Protein AF-A0A1V5KBQ4-F1 (afdb_monomer)

pLDDT: mean 89.97, std 11.09, range [59.91, 98.44]

Mean predicted aligned error: 7.84 Å

Nearest PDB structures (foldseek):
  8agb-assembly1_E  TM=4.957E-01  e=2.428E-01  Saccharomyces cerevisiae
  5mj6-assembly1_A  TM=4.557E-01  e=1.899E-01  Homo sapiens
  7exg-assembly1_B  TM=4.879E-01  e=1.632E+00  Arabidopsis thaliana
  8vbx-assembly1_X  TM=5.037E-01  e=3.210E+00  Pectobacterium phage PhiM1
  3wir-assembly2_D  TM=3.290E-01  e=4.642E+00  Caldicellulosiruptor saccharolyticus DSM 8903

Structure (mmCIF, N/CA/C/O backbone):
data_AF-A0A1V5KBQ4-F1
#
_entry.id   AF-A0A1V5KBQ4-F1
#
loop_
_atom_site.group_PDB
_atom_site.id
_atom_site.type_symbol
_atom_site.label_atom_id
_atom_site.label_alt_id
_atom_site.label_comp_id
_atom_site.label_asym_id
_atom_site.label_entity_id
_atom_site.label_seq_id
_atom_site.pdbx_PDB_ins_code
_atom_site.Cartn_x
_atom_site.Cartn_y
_atom_site.Cartn_z
_atom_site.occupancy
_atom_site.B_iso_or_equiv
_atom_site.auth_seq_id
_atom_site.auth_comp_id
_atom_site.auth_asym_id
_atom_site.auth_atom_id
_atom_site.pdbx_PDB_model_num
ATOM 1 N N . MET A 1 1 ? 36.149 10.209 -34.490 1.00 61.59 1 MET A N 1
ATOM 2 C CA . MET A 1 1 ? 34.906 10.647 -33.818 1.00 61.59 1 MET A CA 1
ATOM 3 C C . MET A 1 1 ? 35.254 10.955 -32.371 1.00 61.59 1 MET A C 1
ATOM 5 O O . MET A 1 1 ? 35.842 10.073 -31.748 1.00 61.59 1 MET A O 1
ATOM 9 N N . PRO A 1 2 ? 35.008 12.174 -31.858 1.00 59.91 2 PRO A N 1
ATOM 10 C CA . PRO A 1 2 ? 35.245 12.465 -30.450 1.00 59.91 2 PRO A CA 1
ATOM 11 C C . PRO A 1 2 ? 34.357 11.538 -29.621 1.00 59.91 2 PRO A C 1
ATOM 13 O O . PRO A 1 2 ? 33.146 11.485 -29.819 1.00 59.91 2 PRO A O 1
ATOM 16 N N . LYS A 1 3 ? 34.978 10.739 -28.757 1.00 66.88 3 LYS A N 1
ATOM 17 C CA . LYS A 1 3 ? 34.250 9.923 -27.796 1.00 66.88 3 LYS A CA 1
ATOM 18 C C . LYS A 1 3 ? 34.077 10.783 -26.549 1.00 66.88 3 LYS A C 1
ATOM 20 O O . LYS A 1 3 ? 35.046 11.367 -26.072 1.00 66.88 3 LYS A O 1
ATOM 25 N N . LEU A 1 4 ? 32.864 10.856 -26.017 1.00 71.56 4 LEU A N 1
ATOM 26 C CA . LEU A 1 4 ? 32.593 11.419 -24.688 1.00 71.56 4 LEU A CA 1
ATOM 27 C C . LEU A 1 4 ? 33.082 10.424 -23.614 1.00 71.56 4 LEU A C 1
ATOM 29 O O . LEU A 1 4 ? 32.299 9.907 -22.828 1.00 71.56 4 LEU A O 1
ATOM 33 N N . SER A 1 5 ? 34.350 10.004 -23.696 1.00 67.62 5 SER A N 1
ATOM 34 C CA . SER A 1 5 ? 34.711 8.612 -23.389 1.00 67.62 5 SER A CA 1
ATOM 35 C C . SER A 1 5 ? 34.958 8.268 -21.932 1.00 67.62 5 SER A C 1
ATOM 37 O O . SER A 1 5 ? 35.064 7.078 -21.657 1.00 67.62 5 SER A O 1
ATOM 39 N N . THR A 1 6 ? 35.053 9.216 -21.001 1.00 64.25 6 THR A N 1
ATOM 40 C CA . THR A 1 6 ? 35.305 8.860 -19.596 1.00 64.25 6 THR A CA 1
ATOM 41 C C . THR A 1 6 ? 34.739 9.910 -18.647 1.00 64.25 6 THR A C 1
ATOM 43 O O . THR A 1 6 ? 35.270 11.014 -18.584 1.00 64.25 6 THR A O 1
ATOM 46 N N . ASN A 1 7 ? 33.70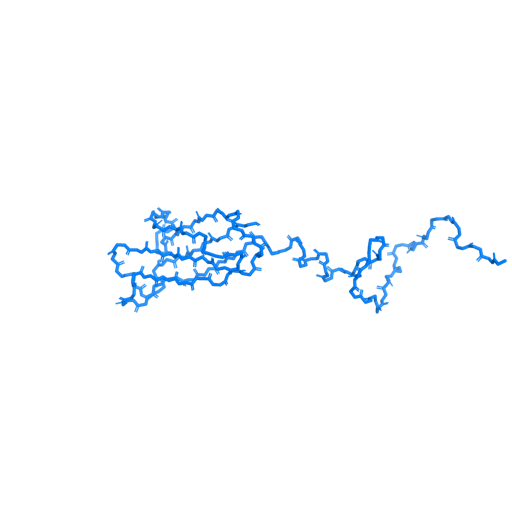0 9.521 -17.900 1.00 67.25 7 ASN A N 1
ATOM 47 C CA . ASN A 1 7 ? 33.063 10.253 -16.798 1.00 67.25 7 ASN A CA 1
ATOM 48 C C . ASN A 1 7 ? 32.466 11.616 -17.191 1.00 67.25 7 ASN A C 1
ATOM 50 O O . ASN A 1 7 ? 33.123 12.647 -17.092 1.00 67.25 7 ASN A O 1
ATOM 54 N N . LEU A 1 8 ? 31.192 11.612 -17.599 1.00 74.12 8 LEU A N 1
ATOM 55 C CA . LEU A 1 8 ? 30.378 12.822 -17.735 1.00 74.12 8 LEU A CA 1
ATOM 56 C C . LEU A 1 8 ? 30.377 13.583 -16.384 1.00 74.12 8 LEU A C 1
ATOM 58 O O . LEU A 1 8 ? 29.708 13.155 -15.447 1.00 74.12 8 LEU A O 1
ATOM 62 N N . ASP A 1 9 ? 31.161 14.661 -16.263 1.00 70.00 9 ASP A N 1
ATOM 63 C CA . ASP A 1 9 ? 31.284 15.491 -15.051 1.00 70.00 9 ASP A CA 1
ATOM 64 C C . ASP A 1 9 ? 30.445 16.771 -15.189 1.00 70.00 9 ASP A C 1
ATOM 66 O O . ASP A 1 9 ? 30.641 17.578 -16.098 1.00 70.00 9 ASP A O 1
ATOM 70 N N . ALA A 1 10 ? 29.488 16.934 -14.278 1.00 67.31 10 ALA A N 1
ATOM 71 C CA . ALA A 1 10 ? 28.494 18.001 -14.249 1.00 67.31 10 ALA A CA 1
ATOM 72 C C . ALA A 1 10 ? 28.713 19.005 -13.102 1.00 67.31 10 ALA A C 1
ATOM 74 O O . ALA A 1 10 ? 27.748 19.665 -12.711 1.00 67.31 10 ALA A O 1
ATOM 75 N N . GLN A 1 11 ? 29.940 19.085 -12.556 1.00 65.38 11 GLN A N 1
ATOM 76 C CA . GLN A 1 11 ? 30.472 20.053 -11.572 1.00 65.38 11 GLN A CA 1
ATOM 77 C C . GLN A 1 11 ? 29.423 20.882 -10.809 1.00 65.38 11 GLN A C 1
ATOM 79 O O . GLN A 1 11 ? 29.456 22.111 -10.768 1.00 65.38 11 GLN A O 1
ATOM 84 N N . ASN A 1 12 ? 28.516 20.161 -10.146 1.00 60.66 12 ASN A N 1
ATOM 85 C CA . ASN A 1 12 ? 27.553 20.617 -9.149 1.00 60.66 12 ASN A CA 1
ATOM 86 C C . ASN A 1 12 ? 26.232 21.281 -9.610 1.00 60.66 12 ASN A C 1
ATOM 88 O O . ASN A 1 12 ? 25.379 21.499 -8.753 1.00 60.66 12 ASN A O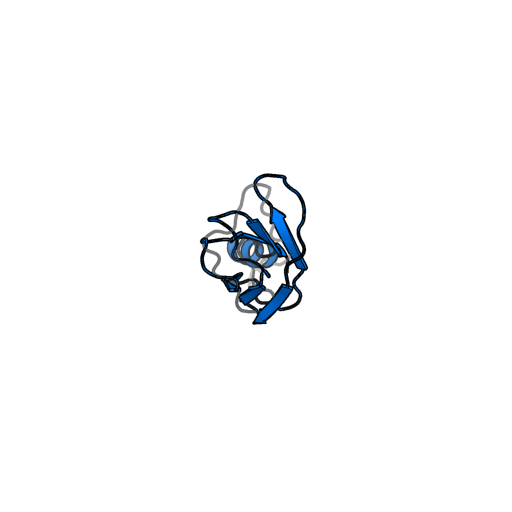 1
ATOM 92 N N . VAL A 1 13 ? 26.000 21.589 -10.899 1.00 63.75 13 VAL A N 1
ATOM 93 C CA . VAL A 1 13 ? 24.760 22.309 -11.318 1.00 63.75 13 VAL A CA 1
ATOM 94 C C . VAL A 1 13 ? 24.086 21.783 -12.592 1.00 63.75 13 VAL A C 1
ATOM 96 O O . VAL A 1 13 ? 22.918 22.098 -12.836 1.00 63.75 13 VAL A O 1
ATOM 99 N N . ALA A 1 14 ? 24.762 20.986 -13.426 1.00 74.38 14 ALA A N 1
ATOM 100 C CA . ALA A 1 14 ? 24.138 20.540 -14.671 1.00 74.38 14 ALA A CA 1
ATOM 101 C C . ALA A 1 14 ? 23.161 19.379 -14.408 1.00 74.38 14 ALA A C 1
ATOM 103 O O . ALA A 1 14 ? 23.545 18.314 -13.931 1.00 74.38 14 ALA A O 1
ATOM 104 N N . ARG A 1 15 ? 21.879 19.593 -14.733 1.00 79.44 15 ARG A N 1
ATOM 105 C CA . ARG A 1 15 ? 20.827 18.565 -14.727 1.00 79.44 15 ARG A CA 1
ATOM 106 C C . ARG A 1 15 ? 20.494 18.155 -16.155 1.00 79.44 15 ARG A C 1
ATOM 108 O O . ARG A 1 15 ? 20.390 19.010 -17.035 1.00 79.44 15 ARG A O 1
ATOM 115 N N . MET A 1 16 ? 20.263 16.867 -16.375 1.00 82.69 16 MET A N 1
ATOM 116 C CA . MET A 1 16 ? 19.671 16.400 -17.626 1.00 82.69 16 MET A CA 1
ATOM 117 C C . MET A 1 16 ? 18.197 16.832 -17.654 1.00 82.69 16 MET A C 1
ATOM 119 O O . MET A 1 16 ? 17.437 16.511 -16.742 1.00 82.69 16 MET A O 1
ATOM 123 N N . VAL A 1 17 ? 17.800 17.605 -18.666 1.00 84.50 17 VAL A N 1
ATOM 124 C CA . VAL A 1 17 ? 16.408 18.040 -18.887 1.00 84.50 17 VAL A CA 1
ATOM 125 C C . VAL A 1 17 ? 15.808 17.294 -20.076 1.00 84.50 17 VAL A C 1
ATOM 127 O O . VAL A 1 17 ? 16.547 16.835 -20.942 1.00 84.50 17 VAL A O 1
ATOM 130 N N . ASN A 1 18 ? 14.476 17.188 -20.125 1.00 88.25 18 ASN A N 1
ATOM 131 C CA . ASN A 1 18 ? 13.737 16.514 -21.203 1.00 88.25 18 ASN A CA 1
ATOM 132 C C . ASN A 1 18 ? 14.158 15.051 -21.440 1.00 88.25 18 ASN A C 1
ATOM 134 O O . ASN A 1 18 ? 14.100 14.572 -22.567 1.00 88.25 18 ASN A O 1
ATOM 138 N N . VAL A 1 19 ? 14.583 14.348 -20.387 1.00 90.44 19 VAL A N 1
ATOM 139 C CA . VAL A 1 19 ? 14.857 12.906 -20.443 1.00 90.44 19 VAL A CA 1
ATOM 140 C C . VAL A 1 19 ? 13.516 12.161 -20.549 1.00 90.44 19 VAL A C 1
ATOM 142 O O . VAL A 1 19 ? 12.693 12.324 -19.641 1.00 90.44 19 VAL A O 1
ATOM 145 N N . PRO A 1 20 ? 13.262 11.385 -21.623 1.00 91.56 20 PRO A N 1
ATOM 146 C CA . PRO A 1 20 ? 12.070 10.541 -21.736 1.00 91.56 20 PRO A CA 1
ATOM 147 C C . PRO A 1 20 ? 12.027 9.445 -20.661 1.00 91.56 20 PRO A C 1
ATOM 149 O O . PRO A 1 20 ? 12.985 9.255 -19.912 1.00 91.56 20 PRO A O 1
ATOM 152 N N . ASP A 1 21 ? 10.911 8.726 -20.554 1.00 91.50 21 ASP A N 1
ATOM 153 C CA . ASP A 1 21 ? 10.866 7.537 -19.697 1.00 91.50 21 ASP A CA 1
ATOM 154 C C . ASP A 1 21 ? 11.781 6.443 -20.286 1.00 91.50 21 ASP A C 1
ATOM 156 O O . ASP A 1 21 ? 11.769 6.251 -21.507 1.00 91.50 21 ASP A O 1
ATOM 160 N N . PRO A 1 22 ? 12.593 5.759 -19.458 1.00 93.31 22 PRO A N 1
ATOM 161 C CA . PRO A 1 22 ? 13.485 4.704 -19.925 1.00 93.31 22 PRO A CA 1
ATOM 162 C C . PRO A 1 22 ? 12.668 3.500 -20.416 1.00 93.31 22 PRO A C 1
ATOM 164 O O . PRO A 1 22 ? 11.643 3.160 -19.821 1.00 93.31 22 PRO A O 1
ATOM 167 N N . VAL A 1 23 ? 13.122 2.847 -21.487 1.00 91.56 23 VAL A N 1
ATOM 168 C CA . VAL A 1 23 ? 12.452 1.680 -22.096 1.00 91.56 23 VAL A CA 1
ATOM 169 C C . VAL A 1 23 ? 13.363 0.459 -22.219 1.00 91.56 23 VAL A C 1
ATOM 171 O O . VAL A 1 23 ? 12.860 -0.654 -22.360 1.00 91.56 23 VAL A O 1
ATOM 174 N N . ALA A 1 24 ? 14.680 0.652 -22.165 1.00 92.81 24 ALA A N 1
ATOM 175 C CA . ALA A 1 24 ? 15.678 -0.400 -22.270 1.00 92.81 24 ALA A CA 1
ATOM 176 C C . ALA A 1 24 ? 16.609 -0.436 -21.053 1.00 92.81 24 ALA A C 1
ATOM 178 O O . ALA A 1 24 ? 16.811 0.555 -20.344 1.00 92.81 24 ALA A O 1
ATOM 179 N N . ASP A 1 25 ? 17.225 -1.599 -20.852 1.00 87.94 25 ASP A N 1
ATOM 180 C CA . ASP A 1 25 ? 18.306 -1.755 -19.890 1.00 87.94 25 ASP A CA 1
ATOM 181 C C . ASP A 1 25 ? 19.431 -0.767 -20.237 1.00 87.94 25 ASP A C 1
ATOM 183 O O . ASP A 1 25 ? 19.850 -0.680 -21.390 1.00 87.94 25 ASP A O 1
ATOM 187 N N . GLN A 1 26 ? 19.947 -0.057 -19.227 1.00 89.31 26 GLN A N 1
ATOM 188 C CA . GLN A 1 26 ? 20.985 0.988 -19.333 1.00 89.31 26 GLN A CA 1
ATOM 189 C C . GLN A 1 26 ? 20.519 2.377 -19.803 1.00 89.31 26 GLN A C 1
ATOM 191 O O . GLN A 1 26 ? 21.349 3.289 -19.869 1.00 89.31 26 GLN A O 1
ATOM 196 N N . ASP A 1 27 ? 19.225 2.588 -20.056 1.00 92.19 27 ASP A N 1
ATOM 197 C CA . ASP A 1 27 ? 18.700 3.939 -20.261 1.00 92.19 27 ASP A CA 1
ATOM 198 C C . ASP A 1 27 ? 18.883 4.809 -19.005 1.00 92.19 27 ASP A C 1
ATOM 200 O O . ASP A 1 27 ? 18.821 4.346 -17.862 1.00 92.19 27 ASP A O 1
ATOM 204 N N . VAL A 1 28 ? 19.062 6.117 -19.209 1.00 89.19 28 VAL A N 1
ATOM 205 C CA . VAL A 1 28 ? 19.038 7.078 -18.101 1.00 89.19 28 VAL A CA 1
ATOM 206 C C . VAL A 1 28 ? 17.602 7.219 -17.609 1.00 89.19 28 VAL A C 1
ATOM 208 O O . VAL A 1 28 ? 16.737 7.713 -18.328 1.00 89.19 28 VAL A O 1
ATOM 211 N N . ALA A 1 29 ? 17.351 6.832 -16.361 1.00 90.69 29 ALA A N 1
ATOM 212 C CA . ALA A 1 29 ? 16.045 7.006 -15.745 1.00 90.69 29 ALA A CA 1
ATOM 213 C C . ALA A 1 29 ? 15.822 8.464 -15.318 1.00 90.69 29 ALA A C 1
ATOM 215 O O . ALA A 1 29 ? 16.684 9.091 -14.692 1.00 90.69 29 ALA A O 1
ATOM 216 N N . ASN A 1 30 ? 14.642 9.009 -15.616 1.00 90.25 30 ASN A N 1
ATOM 217 C CA . ASN A 1 30 ? 14.248 10.299 -15.065 1.00 90.25 30 ASN A CA 1
ATOM 218 C C . ASN A 1 30 ? 13.804 10.141 -13.599 1.00 90.25 30 ASN A C 1
ATOM 220 O O . ASN A 1 30 ? 13.395 9.069 -13.151 1.00 90.25 30 ASN A O 1
ATOM 224 N N . LYS A 1 31 ? 13.871 11.228 -12.821 1.00 87.19 31 LYS A N 1
ATOM 225 C CA . LYS A 1 31 ? 13.518 11.178 -11.394 1.00 87.19 31 LYS A CA 1
ATOM 226 C C . LYS A 1 31 ? 12.086 10.684 -11.161 1.00 87.19 31 LYS A C 1
ATOM 228 O O . LYS A 1 31 ? 11.860 9.968 -10.198 1.00 87.19 31 LYS A O 1
ATOM 233 N N . ARG A 1 32 ? 11.137 11.018 -12.044 1.00 87.25 32 ARG A N 1
ATOM 234 C CA . ARG A 1 32 ? 9.738 10.585 -11.918 1.00 87.25 32 ARG A CA 1
ATOM 235 C C . ARG A 1 32 ? 9.620 9.062 -11.973 1.00 87.25 32 ARG A C 1
ATOM 237 O O . ARG A 1 32 ? 8.917 8.502 -11.145 1.00 87.25 32 ARG A O 1
ATOM 244 N N . THR A 1 33 ? 10.295 8.395 -12.906 1.00 87.62 33 THR A N 1
ATOM 245 C CA . THR A 1 33 ? 10.207 6.932 -13.051 1.00 87.62 33 THR A CA 1
ATOM 246 C C . THR A 1 33 ? 10.895 6.215 -11.898 1.00 87.62 33 THR A C 1
ATOM 248 O O . THR A 1 33 ? 10.383 5.213 -11.413 1.00 87.62 33 THR A O 1
ATOM 251 N N . VAL A 1 34 ? 12.009 6.764 -11.403 1.00 87.19 34 VAL A N 1
ATOM 252 C CA . VAL A 1 34 ? 12.681 6.259 -10.195 1.00 87.19 34 VAL A CA 1
ATOM 253 C C . VAL A 1 34 ? 11.788 6.452 -8.963 1.00 87.19 34 VAL A C 1
ATOM 255 O O . VAL A 1 34 ? 11.535 5.502 -8.232 1.00 87.19 34 VAL A O 1
ATOM 258 N N . ASP A 1 35 ? 11.230 7.644 -8.761 1.00 85.44 35 ASP A N 1
ATOM 259 C CA . ASP A 1 35 ? 10.347 7.932 -7.625 1.00 85.44 35 ASP A CA 1
ATOM 260 C C . ASP A 1 35 ? 9.059 7.104 -7.666 1.00 85.44 35 ASP A C 1
ATOM 262 O O . ASP A 1 35 ? 8.556 6.723 -6.619 1.00 85.44 35 ASP A O 1
ATOM 266 N N . GLN A 1 36 ? 8.516 6.797 -8.845 1.00 80.00 36 GLN A N 1
ATOM 267 C CA . GLN A 1 36 ? 7.348 5.920 -8.966 1.00 80.00 36 GLN A CA 1
ATOM 268 C C . GLN A 1 36 ? 7.694 4.453 -8.691 1.00 80.00 36 GLN A C 1
ATOM 270 O O . GLN A 1 36 ? 6.896 3.759 -8.069 1.00 80.00 36 GLN A O 1
ATOM 275 N N . ALA A 1 37 ? 8.882 3.993 -9.091 1.00 73.12 37 ALA A N 1
ATOM 276 C CA . ALA A 1 37 ? 9.339 2.635 -8.804 1.00 73.12 37 ALA A CA 1
ATOM 277 C C . ALA A 1 37 ? 9.606 2.399 -7.304 1.00 73.12 37 ALA A C 1
ATOM 279 O O . ALA A 1 37 ? 9.345 1.308 -6.809 1.00 73.12 37 ALA A O 1
ATOM 280 N N . PHE A 1 38 ? 10.091 3.414 -6.576 1.00 63.41 38 PHE A N 1
ATOM 281 C CA . PHE A 1 38 ? 10.435 3.309 -5.146 1.00 63.41 38 PHE A CA 1
ATOM 282 C C . PHE A 1 38 ? 9.423 3.970 -4.189 1.00 63.41 38 PHE A C 1
ATOM 284 O O . PHE A 1 38 ? 9.493 3.773 -2.979 1.00 63.41 38 PHE A O 1
ATOM 291 N N . GLY A 1 39 ? 8.506 4.800 -4.690 1.00 66.31 39 GLY A N 1
ATOM 292 C CA . GLY A 1 39 ? 7.554 5.572 -3.881 1.00 66.31 39 GLY A CA 1
ATOM 293 C C . GLY A 1 39 ? 6.204 4.887 -3.673 1.00 66.31 39 GLY A C 1
ATOM 294 O O . GLY A 1 39 ? 5.492 5.201 -2.719 1.00 66.31 39 GLY A O 1
ATOM 295 N N . GLN A 1 40 ? 5.860 3.916 -4.519 1.00 67.50 40 GLN A N 1
ATOM 296 C CA . GLN A 1 40 ? 4.622 3.146 -4.417 1.00 67.50 40 GLN A CA 1
ATOM 297 C C . GLN A 1 40 ? 4.824 1.939 -3.487 1.00 67.50 40 GLN A C 1
ATOM 299 O O . GLN A 1 40 ? 4.803 0.802 -3.941 1.00 67.50 40 GLN A O 1
ATOM 304 N N . HIS A 1 41 ? 5.063 2.179 -2.194 1.00 85.12 41 HIS A N 1
ATOM 305 C CA . HIS A 1 41 ? 5.188 1.109 -1.180 1.00 85.12 41 HIS A CA 1
ATOM 306 C C . HIS A 1 41 ? 4.177 1.240 -0.044 1.00 85.12 41 HIS A C 1
ATOM 308 O O . HIS A 1 41 ? 4.137 0.399 0.847 1.00 85.12 41 HIS A O 1
ATOM 314 N N . LYS A 1 42 ? 3.374 2.310 -0.034 1.00 92.56 42 LYS A N 1
ATOM 315 C CA . LYS A 1 42 ? 2.370 2.545 1.001 1.00 92.56 42 LYS A CA 1
ATOM 316 C C . LYS A 1 42 ? 1.117 3.171 0.426 1.00 92.56 42 LYS A C 1
ATOM 318 O O . LYS A 1 42 ? 1.175 4.228 -0.195 1.00 92.56 42 LYS A O 1
ATOM 323 N N . VAL A 1 43 ? -0.017 2.567 0.740 1.00 94.88 43 VAL A N 1
ATOM 324 C CA . VAL A 1 43 ? -1.345 3.116 0.484 1.00 94.88 43 VAL A CA 1
ATOM 325 C C . VAL A 1 43 ? -2.106 3.164 1.794 1.00 94.88 43 VAL A C 1
ATOM 327 O O . VAL A 1 43 ? -2.128 2.184 2.528 1.00 94.88 43 VAL A O 1
ATOM 330 N N . THR A 1 44 ? -2.734 4.298 2.084 1.00 96.25 44 THR A N 1
ATOM 331 C CA . THR A 1 44 ? -3.550 4.484 3.284 1.00 96.25 44 THR A CA 1
ATOM 332 C C . THR A 1 44 ? -4.927 4.986 2.867 1.00 96.25 44 THR A C 1
ATOM 334 O O . THR A 1 44 ? -5.018 5.973 2.137 1.00 96.25 44 THR A O 1
ATOM 337 N N . VAL A 1 45 ? -5.987 4.293 3.288 1.00 97.00 45 VAL A N 1
ATOM 338 C CA . VAL A 1 45 ? -7.371 4.571 2.869 1.00 97.00 45 VAL A CA 1
ATOM 339 C C . VAL A 1 45 ? -8.306 4.539 4.083 1.00 97.00 45 VAL A C 1
ATOM 341 O O . VAL A 1 45 ? -8.225 3.593 4.873 1.00 97.00 45 VAL A O 1
ATOM 344 N N . PRO A 1 46 ? -9.197 5.535 4.256 1.00 97.50 46 PRO A N 1
ATOM 345 C CA . PRO A 1 46 ? -10.245 5.476 5.269 1.00 97.50 46 PRO A CA 1
ATOM 346 C C . PRO A 1 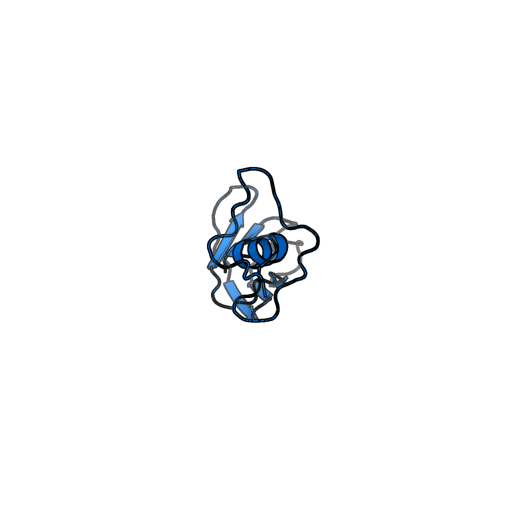46 ? -11.311 4.444 4.880 1.00 97.50 46 PRO A C 1
ATOM 348 O O . PRO A 1 46 ? -11.699 4.344 3.717 1.00 97.50 46 PRO A O 1
ATOM 351 N N . VAL A 1 47 ? -11.804 3.690 5.858 1.00 97.25 47 VAL A N 1
ATOM 352 C CA . VAL A 1 47 ? -12.763 2.600 5.664 1.00 97.25 47 VAL A CA 1
ATOM 353 C C . VAL A 1 47 ? -13.923 2.712 6.651 1.00 97.25 47 VAL A C 1
ATOM 355 O O . VAL A 1 47 ? -13.735 3.015 7.831 1.00 97.25 47 VAL A O 1
ATOM 358 N N . GLY A 1 48 ? -15.125 2.448 6.136 1.00 97.19 48 GLY A N 1
ATOM 359 C CA . GLY A 1 48 ? -16.387 2.457 6.866 1.00 97.19 48 GLY A CA 1
ATOM 360 C C . GLY A 1 48 ? -17.427 3.376 6.233 1.00 97.19 48 GLY A C 1
ATOM 361 O O . GLY A 1 48 ? -17.107 4.490 5.821 1.00 97.19 48 GLY A O 1
ATOM 362 N N . ASP A 1 49 ? -18.672 2.902 6.163 1.00 97.00 49 ASP A N 1
ATOM 363 C CA . ASP A 1 49 ? -19.806 3.578 5.513 1.00 97.00 49 ASP A CA 1
ATOM 364 C C . ASP A 1 49 ? -21.165 3.324 6.209 1.00 97.00 49 ASP A C 1
ATOM 366 O O . ASP A 1 49 ? -22.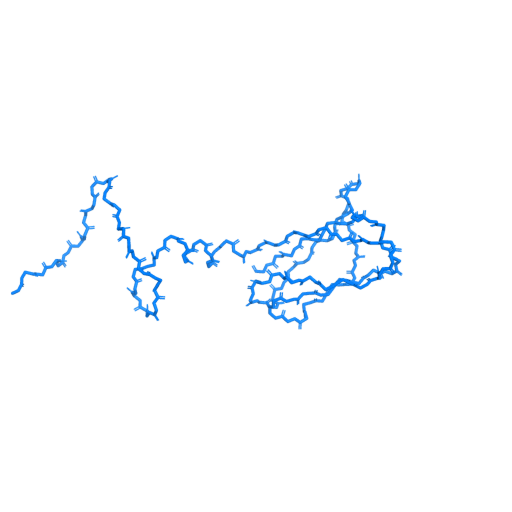213 3.731 5.707 1.00 97.00 49 ASP A O 1
ATOM 370 N N . ASN A 1 50 ? -21.154 2.712 7.399 1.00 96.19 50 ASN A N 1
ATOM 371 C CA . ASN A 1 50 ? -22.319 2.269 8.178 1.00 96.19 50 ASN A CA 1
ATOM 372 C C . ASN A 1 50 ? -23.180 1.174 7.519 1.00 96.19 50 ASN A C 1
ATOM 374 O O . ASN A 1 50 ? -24.284 0.915 8.002 1.00 96.19 50 ASN A O 1
ATOM 378 N N . MET A 1 51 ? -22.732 0.549 6.427 1.00 96.56 51 MET A N 1
ATOM 379 C CA . MET A 1 51 ? -23.568 -0.369 5.649 1.00 96.56 51 MET A CA 1
ATOM 380 C C . MET A 1 51 ? -22.845 -1.652 5.262 1.00 96.56 51 MET A C 1
ATOM 382 O O . MET A 1 51 ? -23.373 -2.744 5.462 1.00 96.56 51 MET A O 1
ATOM 386 N N . ASN A 1 52 ? -21.650 -1.525 4.699 1.00 96.69 52 ASN A N 1
ATOM 387 C CA . ASN A 1 52 ? -20.921 -2.633 4.123 1.00 96.69 52 ASN A CA 1
ATOM 388 C C . ASN A 1 52 ? -19.943 -3.233 5.129 1.00 96.69 52 ASN A C 1
ATOM 390 O O . ASN A 1 52 ? -19.289 -2.544 5.908 1.00 96.69 52 ASN A O 1
ATOM 394 N N . ASN A 1 53 ? -19.817 -4.553 5.051 1.00 97.69 53 ASN A N 1
ATOM 395 C CA . ASN A 1 53 ? -18.789 -5.307 5.762 1.00 97.69 53 ASN A CA 1
ATOM 396 C C . ASN A 1 53 ? -17.538 -5.518 4.913 1.00 97.69 53 ASN A C 1
ATOM 398 O O . ASN A 1 53 ? -16.489 -5.831 5.461 1.00 97.69 53 ASN A O 1
ATOM 402 N N . VAL A 1 54 ? -17.651 -5.386 3.591 1.00 98.12 54 VAL A N 1
ATOM 403 C CA . VAL A 1 54 ? -16.609 -5.748 2.628 1.00 98.12 54 VAL A CA 1
ATOM 404 C C . VAL A 1 54 ? -16.206 -4.508 1.846 1.00 98.12 54 VAL A C 1
ATOM 406 O O . VAL A 1 54 ? -17.044 -3.873 1.209 1.00 98.12 54 VAL A O 1
ATOM 409 N N . PHE A 1 55 ? -14.913 -4.199 1.859 1.00 98.25 55 PHE A N 1
ATOM 410 C CA . PHE A 1 55 ? -14.341 -3.042 1.181 1.00 98.25 55 PHE A CA 1
ATOM 411 C C . PHE A 1 55 ? -13.240 -3.490 0.225 1.00 98.25 55 PHE A C 1
ATOM 413 O O . PHE A 1 55 ? -12.280 -4.142 0.632 1.00 98.25 55 PHE A O 1
ATOM 420 N N . VAL A 1 56 ? -13.369 -3.131 -1.053 1.00 98.19 56 VAL A N 1
ATOM 421 C CA . VAL A 1 56 ? -12.333 -3.372 -2.065 1.00 98.19 56 VAL A CA 1
ATOM 422 C C . VAL A 1 56 ? -11.474 -2.118 -2.194 1.00 98.19 56 VAL A C 1
ATOM 424 O O . VAL A 1 56 ? -11.959 -1.064 -2.601 1.00 98.19 56 VAL A O 1
ATOM 427 N N . ILE A 1 57 ? -10.192 -2.237 -1.862 1.00 97.62 57 ILE A N 1
ATOM 428 C CA . ILE A 1 57 ? -9.209 -1.159 -1.926 1.00 97.62 57 ILE A CA 1
ATOM 429 C C . ILE A 1 57 ? -8.335 -1.363 -3.160 1.00 97.62 57 ILE A C 1
ATOM 431 O O . ILE A 1 57 ? -7.607 -2.349 -3.258 1.00 97.62 57 ILE A O 1
ATOM 435 N N . ASN A 1 58 ? -8.368 -0.408 -4.089 1.00 96.69 58 ASN A N 1
ATOM 436 C CA . ASN A 1 58 ? -7.421 -0.342 -5.200 1.00 96.69 58 ASN A CA 1
ATOM 437 C C . ASN A 1 58 ? -6.131 0.352 -4.734 1.00 96.69 58 ASN A C 1
ATOM 439 O O . ASN A 1 58 ? -6.107 1.572 -4.591 1.00 96.69 58 ASN A O 1
ATOM 443 N N . HIS A 1 59 ? -5.078 -0.423 -4.471 1.00 94.69 59 HIS A N 1
ATOM 444 C CA . HIS A 1 59 ? -3.792 0.081 -3.982 1.00 94.69 59 HIS A CA 1
ATOM 445 C C . HIS A 1 59 ? -2.772 0.345 -5.101 1.00 94.69 59 HIS A C 1
ATOM 447 O O . HIS A 1 59 ? -1.871 1.154 -4.917 1.00 94.69 59 HIS A O 1
ATOM 453 N N . GLY A 1 60 ? -2.886 -0.297 -6.269 1.00 92.75 60 GLY A N 1
ATOM 454 C CA . GLY A 1 60 ? -2.003 0.005 -7.407 1.00 92.75 60 GLY A CA 1
ATOM 455 C C . GLY A 1 60 ? -0.503 -0.232 -7.150 1.00 92.75 60 GLY A C 1
ATOM 456 O O . GLY A 1 60 ? 0.329 0.437 -7.758 1.00 92.75 60 GLY A O 1
ATOM 457 N N . LEU A 1 61 ? -0.160 -1.139 -6.225 1.00 92.69 61 LEU A N 1
ATOM 458 C CA . LEU A 1 61 ? 1.233 -1.457 -5.854 1.00 92.69 61 LEU A CA 1
ATOM 459 C C . LEU A 1 61 ? 1.864 -2.508 -6.785 1.00 92.69 61 LEU A C 1
ATOM 461 O O . LEU A 1 61 ? 3.047 -2.801 -6.667 1.00 92.69 61 LEU A O 1
ATOM 465 N N . ASN A 1 62 ? 1.083 -3.079 -7.708 1.00 91.44 62 ASN A N 1
ATOM 466 C CA . ASN A 1 62 ? 1.507 -4.110 -8.654 1.00 91.44 62 ASN A CA 1
ATOM 467 C C . ASN A 1 62 ? 2.184 -5.338 -8.000 1.00 91.44 62 ASN A C 1
ATOM 469 O O . ASN A 1 62 ? 3.109 -5.929 -8.554 1.00 91.44 62 ASN A O 1
ATOM 473 N N . THR A 1 63 ? 1.711 -5.738 -6.819 1.00 92.31 63 THR A N 1
ATOM 474 C CA . THR A 1 63 ? 2.205 -6.887 -6.051 1.00 92.31 63 THR A CA 1
ATOM 475 C C . THR A 1 63 ? 1.099 -7.468 -5.171 1.00 92.31 63 THR A C 1
ATOM 477 O O . THR A 1 63 ? 0.212 -6.748 -4.717 1.00 92.31 63 THR A O 1
ATOM 480 N N . THR A 1 64 ? 1.141 -8.779 -4.926 1.00 95.69 64 THR A N 1
ATOM 481 C CA . THR A 1 64 ? 0.284 -9.463 -3.937 1.00 95.69 64 THR A CA 1
ATOM 482 C C . THR A 1 64 ? 0.998 -9.700 -2.607 1.00 95.69 64 THR A C 1
ATOM 484 O O . THR A 1 64 ? 0.374 -10.152 -1.649 1.00 95.69 64 THR A O 1
ATOM 487 N N . SER A 1 65 ? 2.301 -9.420 -2.535 1.00 95.38 65 SER A N 1
ATOM 488 C CA . SER A 1 65 ? 3.094 -9.519 -1.310 1.00 95.38 65 SER A CA 1
ATOM 489 C C . SER A 1 65 ? 2.815 -8.303 -0.435 1.00 95.38 65 SER A C 1
ATOM 491 O O . SER A 1 65 ? 3.586 -7.352 -0.425 1.00 95.38 65 SER A O 1
ATOM 493 N N . LEU A 1 66 ? 1.670 -8.319 0.245 1.00 95.56 66 LEU A N 1
ATOM 494 C CA . LEU A 1 66 ? 1.169 -7.183 1.007 1.00 95.56 66 LEU A CA 1
ATOM 495 C C . LEU A 1 66 ? 1.231 -7.440 2.511 1.00 95.56 66 LEU A C 1
ATOM 497 O O . LEU A 1 66 ? 1.012 -8.557 2.981 1.00 95.56 66 LEU A O 1
ATOM 501 N N . SER A 1 67 ? 1.458 -6.372 3.266 1.00 95.75 67 SER A N 1
ATOM 502 C CA . SER A 1 67 ? 1.187 -6.322 4.702 1.00 95.75 67 SER A CA 1
ATOM 503 C C . SER A 1 67 ? 0.100 -5.295 4.984 1.00 95.75 67 SER A C 1
ATOM 505 O O . SER A 1 67 ? 0.025 -4.249 4.333 1.00 95.75 67 SER A O 1
ATOM 507 N N . PHE A 1 68 ? -0.753 -5.618 5.949 1.00 97.62 68 PHE A N 1
ATOM 508 C CA . PHE A 1 68 ? -1.934 -4.840 6.284 1.00 97.62 68 PHE A CA 1
ATOM 509 C C . PHE A 1 68 ? -1.858 -4.375 7.730 1.00 97.62 68 PHE A C 1
ATOM 511 O O . PHE A 1 68 ? -1.548 -5.156 8.628 1.00 97.62 68 PHE A O 1
ATOM 518 N N . THR A 1 69 ? -2.221 -3.119 7.950 1.00 97.50 69 THR A N 1
ATOM 519 C CA . THR A 1 69 ? -2.506 -2.582 9.277 1.00 97.50 69 THR A CA 1
ATOM 520 C C . THR A 1 69 ? -3.855 -1.894 9.217 1.00 97.50 69 THR A C 1
ATOM 522 O O . THR A 1 69 ? -4.014 -0.909 8.498 1.00 97.50 69 THR A O 1
ATOM 525 N N . VAL A 1 70 ? -4.820 -2.390 9.985 1.00 98.19 70 VAL A N 1
ATOM 526 C CA . VAL A 1 70 ? -6.117 -1.736 10.169 1.00 98.19 70 VAL A CA 1
ATOM 527 C C . VAL A 1 70 ? -6.104 -1.057 11.527 1.00 98.19 70 VAL A C 1
ATOM 529 O O . VAL A 1 70 ? -5.844 -1.702 12.539 1.00 98.19 70 VAL A O 1
ATOM 532 N N . LYS A 1 71 ? -6.343 0.251 11.556 1.00 98.25 71 LYS A N 1
ATOM 533 C CA . LYS A 1 71 ? -6.281 1.062 12.772 1.00 98.25 71 LYS A CA 1
ATOM 534 C C . LYS A 1 71 ? -7.605 1.773 12.997 1.00 98.25 71 LYS A C 1
ATOM 536 O O . LYS A 1 71 ? -8.125 2.400 12.080 1.00 98.25 71 LYS A O 1
ATOM 541 N N . GLU A 1 72 ? -8.136 1.719 14.210 1.00 98.00 72 GLU A N 1
ATOM 542 C CA . GLU A 1 72 ? -9.280 2.544 14.595 1.00 98.00 72 GLU A CA 1
ATOM 54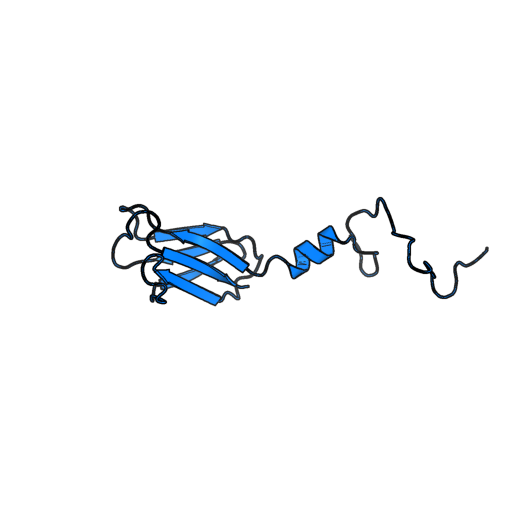3 C C . GL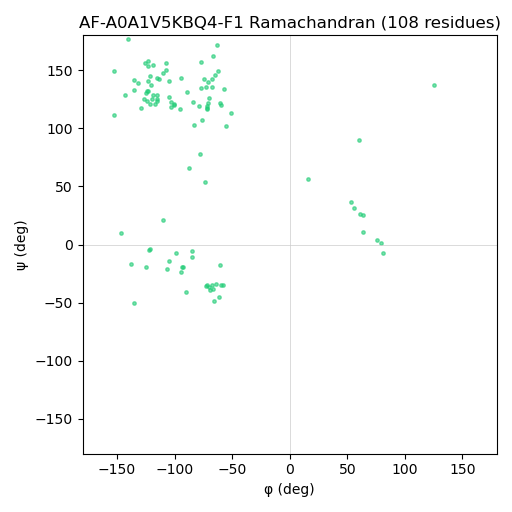U A 1 72 ? -8.854 4.009 14.701 1.00 98.00 72 GLU A C 1
ATOM 545 O O . GLU A 1 72 ? -7.910 4.344 15.417 1.00 98.00 72 GLU A O 1
ATOM 550 N N . VAL A 1 73 ? -9.549 4.901 13.995 1.00 97.75 73 VAL A N 1
ATOM 551 C CA . VAL A 1 73 ? -9.170 6.321 13.917 1.00 97.75 73 VAL A CA 1
ATOM 552 C C . VAL A 1 73 ? -9.326 7.015 15.270 1.00 97.75 73 VAL A C 1
ATOM 554 O O . VAL A 1 73 ? -8.490 7.836 15.639 1.00 97.75 73 VAL A O 1
ATOM 557 N N . ALA A 1 74 ? -10.371 6.670 16.025 1.00 97.38 74 ALA A N 1
ATOM 558 C CA . ALA A 1 74 ? -10.682 7.320 17.295 1.00 97.38 74 ALA A CA 1
ATOM 559 C C . ALA A 1 74 ? -9.668 6.997 18.404 1.00 97.38 74 ALA A C 1
ATOM 561 O O . ALA A 1 74 ? -9.335 7.868 19.205 1.00 97.38 74 ALA A O 1
ATOM 562 N N . THR A 1 75 ? -9.194 5.750 18.465 1.00 97.31 75 THR A N 1
ATOM 563 C CA . THR A 1 75 ? -8.342 5.259 19.561 1.00 97.31 75 THR A CA 1
ATOM 564 C C . THR A 1 75 ? -6.883 5.079 19.151 1.00 97.31 75 THR A C 1
ATOM 566 O O . THR A 1 75 ? -6.004 5.065 20.007 1.00 97.31 75 THR A O 1
ATOM 569 N N . GLY A 1 76 ? -6.604 4.949 17.852 1.00 94.94 76 GLY A N 1
ATOM 570 C CA . GLY A 1 76 ? -5.281 4.620 17.329 1.00 94.94 76 GLY A CA 1
ATOM 571 C C . GLY A 1 76 ? -4.897 3.146 17.485 1.00 94.94 76 GLY A C 1
ATOM 572 O O . GLY A 1 76 ? -3.778 2.782 17.124 1.00 94.94 76 GLY A O 1
ATOM 573 N N . ASN A 1 77 ? -5.794 2.300 17.996 1.00 97.56 77 ASN A N 1
ATOM 574 C CA . ASN A 1 77 ? -5.527 0.881 18.199 1.00 97.56 77 ASN A CA 1
ATOM 575 C C . ASN A 1 77 ? -5.541 0.118 16.875 1.00 97.56 77 ASN A C 1
ATOM 577 O O . ASN A 1 77 ? -6.386 0.366 16.013 1.00 97.56 77 ASN A O 1
ATOM 581 N N . THR A 1 78 ? -4.644 -0.857 16.740 1.00 97.25 78 THR A N 1
ATOM 582 C CA . THR A 1 78 ? -4.720 -1.837 15.654 1.00 97.25 78 THR A CA 1
ATOM 583 C C . THR A 1 78 ? -5.870 -2.802 15.923 1.00 97.25 78 THR A C 1
ATOM 585 O O . THR A 1 78 ? -6.036 -3.275 17.047 1.00 97.25 78 THR A O 1
ATOM 588 N N . VAL A 1 79 ? -6.652 -3.096 14.892 1.00 95.88 79 VAL A N 1
ATOM 589 C CA . VAL A 1 79 ? -7.791 -4.014 14.940 1.00 95.88 79 VAL A CA 1
ATOM 590 C C . VAL A 1 79 ? -7.567 -5.130 13.929 1.00 95.88 79 VAL A C 1
ATOM 592 O O . VAL A 1 79 ? -7.003 -4.905 12.859 1.00 95.88 79 VAL A O 1
ATOM 595 N N . GLU A 1 80 ? -8.005 -6.338 14.265 1.00 93.75 80 GLU A N 1
ATOM 596 C CA . GLU A 1 80 ? -7.983 -7.459 13.333 1.00 93.75 80 GLU A CA 1
ATOM 597 C C . GLU A 1 80 ? -9.234 -7.426 12.450 1.00 93.75 80 GLU A C 1
ATOM 599 O O . GLU A 1 80 ? -10.368 -7.443 12.930 1.00 93.75 80 GLU A O 1
ATOM 604 N N . ALA A 1 81 ? -9.005 -7.372 11.145 1.00 96.38 81 ALA A N 1
ATOM 605 C CA . ALA A 1 81 ? -10.003 -7.581 10.109 1.00 96.38 81 ALA A CA 1
ATOM 606 C C . ALA A 1 81 ? -9.478 -8.669 9.173 1.00 96.38 81 ALA A C 1
ATOM 608 O O . ALA A 1 81 ? -8.264 -8.862 9.060 1.00 96.38 81 ALA A O 1
ATOM 609 N N . ASP A 1 82 ? -10.374 -9.360 8.478 1.00 97.94 82 ASP A N 1
ATOM 610 C CA . ASP A 1 82 ? -9.939 -10.293 7.446 1.00 97.94 82 ASP A CA 1
ATOM 611 C C . ASP A 1 82 ? -9.416 -9.490 6.248 1.00 97.94 82 ASP A C 1
ATOM 613 O O . ASP A 1 82 ? -10.135 -8.672 5.670 1.00 97.94 82 ASP A O 1
ATOM 617 N N . CYS A 1 83 ? -8.134 -9.662 5.932 1.00 96.88 83 CYS A N 1
ATOM 618 C CA . CYS A 1 83 ? -7.432 -8.892 4.913 1.00 96.88 83 CYS A CA 1
ATOM 619 C C . CYS A 1 83 ? -6.886 -9.840 3.850 1.00 96.88 83 CYS A C 1
ATOM 621 O O . CYS A 1 83 ? -6.060 -10.706 4.139 1.00 96.88 83 CYS A O 1
ATOM 623 N N . GLN A 1 84 ? -7.302 -9.639 2.604 1.00 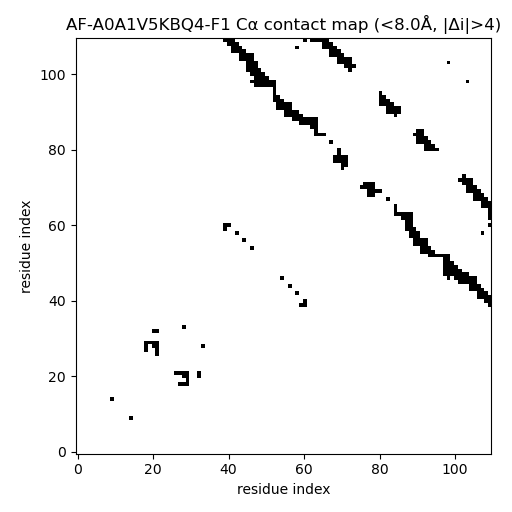98.06 84 GLN A N 1
ATOM 624 C CA . GLN A 1 84 ? -6.904 -10.477 1.482 1.00 98.06 84 GLN A CA 1
ATOM 625 C C . GLN A 1 84 ? -6.290 -9.636 0.363 1.00 98.06 84 GLN A C 1
ATOM 627 O O . GLN A 1 84 ? -6.881 -8.660 -0.094 1.00 98.06 84 GLN A O 1
ATOM 632 N N . ALA A 1 85 ? -5.118 -10.045 -0.127 1.00 97.62 85 ALA A N 1
ATOM 633 C CA . ALA A 1 85 ? -4.586 -9.566 -1.400 1.00 97.62 85 ALA A CA 1
ATOM 634 C C . ALA A 1 85 ? -5.334 -10.271 -2.546 1.00 97.62 85 ALA A C 1
ATOM 636 O O . ALA A 1 85 ? -5.143 -11.465 -2.773 1.00 97.62 85 ALA A O 1
ATOM 637 N N . THR A 1 86 ? -6.215 -9.553 -3.242 1.00 97.88 86 THR A N 1
ATOM 638 C CA . THR A 1 86 ? -7.138 -10.134 -4.236 1.00 97.88 86 THR A CA 1
ATOM 639 C C . THR A 1 86 ? -6.528 -10.148 -5.637 1.00 97.88 86 THR A C 1
ATOM 641 O O . THR A 1 86 ? -6.670 -11.115 -6.380 1.00 97.88 86 THR A O 1
ATOM 644 N N . THR A 1 87 ? -5.827 -9.074 -6.007 1.00 97.75 87 THR A N 1
ATOM 645 C CA . THR A 1 87 ? -5.031 -8.975 -7.238 1.00 97.75 87 THR A CA 1
ATOM 646 C C . THR A 1 87 ? -3.735 -8.226 -6.941 1.00 97.75 87 THR A C 1
ATOM 648 O O . THR A 1 87 ? -3.552 -7.708 -5.845 1.00 97.75 87 THR A O 1
ATOM 651 N N . VAL A 1 88 ? -2.851 -8.097 -7.932 1.00 95.31 88 VAL A N 1
ATOM 652 C CA . VAL A 1 88 ? -1.639 -7.270 -7.808 1.00 95.31 88 VAL A CA 1
ATOM 653 C C . VAL A 1 88 ? -1.928 -5.785 -7.530 1.00 95.31 88 VAL A C 1
ATOM 655 O O . VAL A 1 88 ? -1.035 -5.064 -7.102 1.00 95.31 88 VAL A O 1
ATOM 658 N N . ASN A 1 89 ? -3.151 -5.302 -7.768 1.00 95.88 89 ASN A N 1
ATOM 659 C CA . ASN A 1 89 ? -3.515 -3.895 -7.568 1.00 95.88 89 ASN A CA 1
ATOM 660 C C . ASN A 1 89 ? -4.679 -3.689 -6.597 1.00 95.88 89 ASN A C 1
ATOM 662 O O . ASN A 1 89 ? -4.998 -2.542 -6.291 1.00 95.88 89 ASN A O 1
ATOM 666 N N . THR A 1 90 ? -5.315 -4.755 -6.109 1.00 97.31 90 THR A N 1
ATOM 667 C CA . THR A 1 90 ? -6.495 -4.649 -5.247 1.00 97.31 90 THR A CA 1
ATOM 668 C C . THR A 1 90 ? -6.427 -5.589 -4.053 1.00 97.31 90 THR A C 1
ATOM 670 O O . THR A 1 90 ? -6.098 -6.765 -4.207 1.00 97.31 90 THR A O 1
ATOM 673 N N . ALA A 1 91 ? -6.889 -5.112 -2.903 1.00 98.25 91 ALA A N 1
ATOM 674 C CA . ALA A 1 91 ? -7.085 -5.900 -1.696 1.00 98.25 91 ALA A CA 1
ATOM 675 C C . ALA A 1 91 ? -8.537 -5.806 -1.215 1.00 98.25 91 ALA A C 1
ATOM 677 O O . ALA A 1 91 ? -9.220 -4.815 -1.474 1.00 98.25 91 ALA A O 1
ATOM 678 N N . THR A 1 92 ? -8.999 -6.823 -0.500 1.00 98.44 92 THR A N 1
ATOM 679 C CA . THR A 1 92 ? -10.322 -6.860 0.123 1.00 98.44 92 THR A CA 1
ATOM 680 C C . THR A 1 92 ? -10.164 -6.895 1.637 1.00 98.44 92 THR A C 1
ATOM 682 O O . THR A 1 92 ? -9.417 -7.719 2.159 1.00 98.44 92 THR A O 1
ATOM 685 N N . ILE A 1 93 ? -10.860 -5.992 2.328 1.00 98.12 93 ILE A N 1
ATOM 686 C CA . ILE A 1 93 ? -10.898 -5.910 3.790 1.00 98.12 93 ILE A CA 1
ATOM 687 C C . ILE A 1 93 ? -12.322 -6.211 4.246 1.00 98.12 93 ILE A C 1
ATOM 689 O O . ILE A 1 93 ? -13.261 -5.533 3.817 1.00 98.12 93 ILE A O 1
ATOM 693 N N . THR A 1 94 ? -12.474 -7.213 5.107 1.00 98.38 94 THR A N 1
ATOM 694 C CA . THR A 1 94 ? -13.770 -7.675 5.604 1.00 98.38 94 THR A CA 1
ATOM 695 C C . THR A 1 94 ? -13.860 -7.526 7.118 1.00 98.38 94 THR A C 1
ATOM 697 O O . THR A 1 94 ? -13.009 -8.007 7.868 1.00 98.38 94 THR A O 1
ATOM 700 N N . PHE A 1 95 ? -14.933 -6.884 7.571 1.00 97.62 95 PHE A N 1
ATOM 701 C CA . PHE A 1 95 ? -15.271 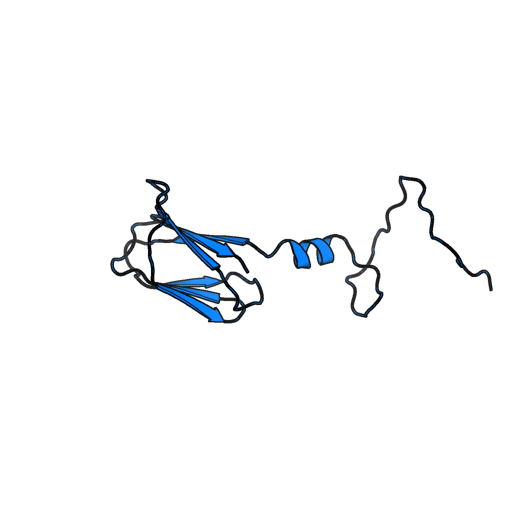-6.692 8.977 1.00 97.62 95 PHE A CA 1
ATOM 702 C C . PHE A 1 95 ? -16.459 -7.573 9.368 1.00 97.62 95 PHE A C 1
ATOM 704 O O . PHE A 1 95 ? -17.343 -7.852 8.559 1.00 97.62 95 PHE A O 1
ATOM 711 N N . VAL A 1 96 ? -16.502 -7.989 10.635 1.00 96.12 96 VAL A N 1
ATOM 712 C CA . VAL A 1 96 ? -17.624 -8.779 11.175 1.00 96.12 96 VAL A CA 1
ATOM 713 C C . VAL A 1 96 ? -18.888 -7.920 11.328 1.00 96.12 96 VAL A C 1
ATOM 715 O O . VAL A 1 96 ? -19.998 -8.396 11.090 1.00 96.12 96 VAL A O 1
ATOM 718 N N . THR A 1 97 ? -18.712 -6.646 11.682 1.00 95.19 97 THR A N 1
ATOM 719 C CA . THR A 1 97 ? -19.781 -5.653 11.859 1.00 95.19 97 THR A CA 1
ATOM 720 C C . THR A 1 97 ? -19.514 -4.465 10.936 1.00 95.19 97 THR A C 1
ATOM 722 O O . THR A 1 97 ? -18.349 -4.063 10.855 1.00 95.19 97 THR A O 1
ATOM 725 N N . PRO A 1 98 ? -20.543 -3.866 10.299 1.00 97.25 98 PRO A N 1
ATOM 726 C CA . PRO A 1 98 ? -20.332 -2.741 9.398 1.00 97.25 98 PRO A CA 1
ATOM 727 C C . PRO A 1 98 ? -19.673 -1.588 10.154 1.00 97.25 98 PRO A C 1
ATOM 729 O O . PRO A 1 98 ? -20.253 -1.109 11.136 1.00 97.25 98 PRO A O 1
ATOM 732 N N . PRO A 1 99 ? -18.478 -1.133 9.746 1.00 97.56 99 PRO A N 1
ATOM 733 C CA . PRO A 1 99 ? -17.841 -0.004 10.396 1.00 97.56 99 PRO A CA 1
ATOM 734 C C . PRO A 1 99 ? -18.652 1.270 10.188 1.00 97.56 99 PRO A C 1
ATOM 736 O O . PRO A 1 99 ? -19.228 1.485 9.115 1.00 97.56 99 PRO A O 1
ATOM 739 N N . THR A 1 100 ? -18.653 2.154 11.184 1.00 98.06 100 THR A N 1
ATOM 740 C CA . THR A 1 100 ? -19.235 3.487 11.003 1.00 98.06 100 THR A CA 1
ATOM 741 C C . THR A 1 100 ? -18.417 4.306 10.005 1.00 98.06 100 THR A C 1
ATOM 743 O O . THR A 1 100 ? -17.284 3.955 9.673 1.00 98.06 100 THR A O 1
ATOM 746 N N . SER A 1 101 ? -18.998 5.382 9.468 1.00 97.25 101 SER A N 1
ATOM 747 C CA . SER A 1 101 ? -18.352 6.196 8.425 1.00 97.25 101 SER A CA 1
ATOM 748 C C . SER A 1 101 ? -16.925 6.613 8.807 1.00 97.25 101 SER A C 1
ATOM 750 O O . SER A 1 101 ? -16.744 7.416 9.721 1.00 97.25 101 SER A O 1
ATOM 752 N N . GLY A 1 102 ? -15.921 6.107 8.082 1.00 96.19 102 GLY A N 1
ATOM 753 C CA . GLY A 1 102 ? -14.506 6.410 8.325 1.00 96.19 102 GLY A CA 1
ATOM 754 C C . GLY A 1 102 ? -13.964 5.951 9.686 1.00 96.19 102 GLY A C 1
ATOM 755 O O . GLY A 1 102 ? -13.013 6.550 10.184 1.00 96.19 102 GLY A O 1
ATOM 756 N N . GLN A 1 103 ? -14.561 4.927 10.305 1.00 98.25 103 GLN A N 1
ATOM 757 C CA . GLN A 1 103 ? -14.138 4.413 11.613 1.00 98.25 103 GLN A CA 1
ATOM 758 C C . GLN A 1 103 ? -12.689 3.908 11.617 1.00 98.25 103 GLN A C 1
ATOM 760 O O . GLN A 1 103 ? -11.985 4.048 12.623 1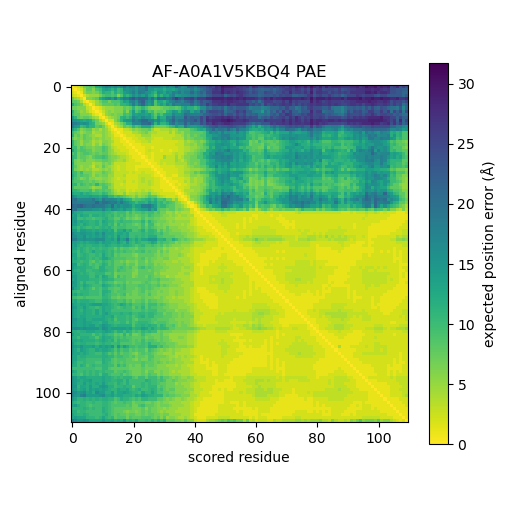.00 98.25 103 GLN A O 1
ATOM 765 N N . PHE A 1 104 ? -12.243 3.320 10.506 1.00 98.44 104 PHE A N 1
ATOM 766 C CA . PHE A 1 104 ? -10.928 2.702 10.390 1.00 98.44 104 PHE A CA 1
ATOM 767 C C . PHE A 1 104 ? -10.071 3.371 9.317 1.00 98.44 104 PHE A C 1
ATOM 769 O O . PHE A 1 104 ? -10.563 3.930 8.341 1.00 98.44 104 PHE A O 1
ATOM 776 N N . GLU A 1 105 ? -8.761 3.262 9.486 1.00 98.06 105 GLU A N 1
ATOM 777 C CA . GLU A 1 105 ? -7.746 3.583 8.492 1.00 98.06 105 GLU A CA 1
ATOM 778 C C . GLU A 1 105 ? -6.993 2.295 8.153 1.00 98.06 105 GLU A C 1
ATOM 780 O O . GLU A 1 105 ? -6.405 1.660 9.032 1.00 98.06 105 GLU A O 1
ATOM 785 N N . VAL A 1 106 ? -7.012 1.900 6.881 1.00 98.12 106 VAL A N 1
ATOM 786 C CA . VAL A 1 106 ? -6.279 0.730 6.391 1.00 98.12 106 VAL A CA 1
ATOM 787 C C . VAL A 1 106 ? -5.005 1.207 5.723 1.00 98.12 106 VAL A C 1
ATOM 789 O O . VAL A 1 106 ? -5.053 1.963 4.755 1.00 98.12 106 VAL A O 1
ATOM 792 N N . THR A 1 107 ? -3.864 0.752 6.229 1.00 97.12 107 THR A N 1
ATOM 793 C CA . THR A 1 107 ? -2.561 0.925 5.589 1.00 97.12 107 THR A CA 1
ATOM 794 C C . THR A 1 107 ? -2.127 -0.390 4.958 1.00 97.12 107 THR A C 1
ATOM 796 O O . THR A 1 107 ? -2.100 -1.424 5.621 1.00 97.12 107 THR A O 1
ATOM 799 N N . ILE A 1 108 ? -1.782 -0.329 3.677 1.00 96.62 108 ILE A N 1
ATOM 800 C CA . ILE A 1 108 ? -1.285 -1.434 2.863 1.00 96.62 108 ILE A CA 1
ATOM 801 C C . ILE A 1 108 ? 0.151 -1.097 2.476 1.00 96.62 108 ILE A C 1
ATOM 803 O O . ILE A 1 108 ? 0.392 -0.031 1.903 1.00 96.62 108 ILE A O 1
ATOM 807 N N . LEU A 1 109 ? 1.088 -1.992 2.783 1.00 94.75 109 LEU A N 1
ATOM 808 C CA . LEU A 1 109 ? 2.467 -1.916 2.299 1.00 94.75 109 LEU A CA 1
ATOM 809 C C . LEU A 1 109 ? 2.750 -3.076 1.346 1.00 94.75 109 LEU A C 1
ATOM 811 O O . LEU A 1 109 ? 2.281 -4.183 1.609 1.00 94.75 109 LEU A O 1
ATOM 815 N N . GLY A 1 110 ? 3.520 -2.824 0.288 1.00 91.88 110 GLY A N 1
ATOM 816 C CA . GLY A 1 110 ? 3.896 -3.801 -0.739 1.00 91.88 110 GLY A CA 1
ATOM 817 C C . GLY A 1 110 ? 5.248 -3.498 -1.357 1.00 91.88 110 GLY A C 1
ATOM 818 O O . GLY A 1 110 ? 5.691 -2.333 -1.229 1.00 91.88 110 GLY A O 1
#

Foldseek 3Di:
DDDPPDDPDPPPDDDDPPQDDDDDPPGDHDPVVVCVLVVLFKDKDFFADQDDQKDKDFSQSQQQPKDKFKAFPVPRDTDDWDWGSPGSGIIMTGHPGGHHGRRIMMMMGD

Sequence (110 aa):
MPKLSTNLDAQNVARMVNVPDPVADQDVANKRTVDQAFGQHKVTVPVGDNMNNVFVINHGLNTTSLSFTVKEVATGNTVEADCQATTVNTATITFVTPPTSGQFEVTILG

Radius of gyration: 21.45 Å; Cα contacts (8 Å, |Δi|>4): 181; chains: 1; bounding box: 59×33×53 Å

Secondary structure (DSSP, 8-state):
-----S----TTT----SPPPP-STTPPPPHHHHHHHHHTTEEEEEE--SS-SEEEEE---S-S--EEEEEETTT--EE--EEEE-SSSEEEEE-SSPPPTT-EEEEEE-

Solvent-accessible surface area (backbone atoms only — not comparable to full-atom values): 6706 Å² total; per-residue (Å²): 129,92,68,92,79,74,76,94,79,48,92,91,74,70,72,90,74,90,64,58,84,56,87,56,93,89,50,68,69,32,69,66,62,53,47,55,72,71,59,54,37,69,40,76,46,75,38,42,68,60,70,52,38,69,45,79,44,80,61,70,52,74,45,58,72,64,50,79,46,40,25,34,62,91,78,66,46,77,50,94,58,54,73,41,68,74,40,38,36,31,33,38,42,37,44,98,59,48,36,46,70,51,41,28,37,40,37,40,34,77